Protein AF-X1UR52-F1 (afdb_monomer_lite)

pLDDT: mean 80.16, std 12.97, range [46.47, 96.44]

Radius of gyration: 26.09 Å; chains: 1; bounding box: 60×30×69 Å

Foldseek 3Di:
DACVPDDQDPVRHDDQDDDPPDPQWDQDPVRDTDHDDDDDDDDDDDDQDDDDDDPDWDKRAPCVPVNLAWDWDKDKDFDPDQDDQKWKAAPPDPFIPGPDDDGDHDWDWADDGSTIIIIIDIYDSGRMMIID

Organism: NCBI:txid412755

Secondary structure (DSSP, 8-state):
--STT---BTTB--PPPPP-S-TT-EE-TTS-EEPPPPPP--------------SS-EEEE-HHHH-SS--EEEEEEE-SSS-----EEETT-S--B-SSS---SS-EEEE-SSSEEEEEEE--TTSEEEE-

Structure (mmCIF, N/CA/C/O backbone):
data_AF-X1UR52-F1
#
_entry.id   AF-X1UR52-F1
#
loop_
_atom_site.group_PDB
_atom_site.id
_atom_site.type_symbol
_atom_site.label_atom_id
_atom_site.label_alt_id
_atom_site.label_comp_id
_atom_site.label_asym_id
_atom_sit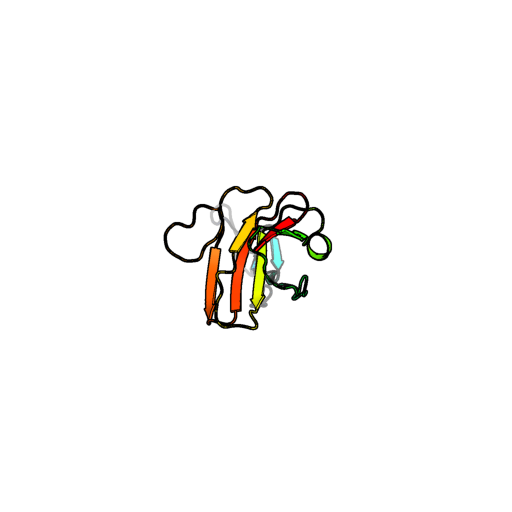e.label_entity_id
_atom_site.label_seq_id
_atom_site.pdbx_PDB_ins_code
_atom_site.Cartn_x
_atom_site.Cartn_y
_atom_site.Cartn_z
_atom_site.occupancy
_atom_site.B_iso_or_equiv
_atom_site.auth_seq_id
_atom_site.auth_comp_id
_atom_site.auth_asym_id
_atom_site.auth_atom_id
_atom_site.pdbx_PDB_model_num
ATOM 1 N N . ASP A 1 1 ? -28.015 -9.636 43.015 1.00 56.34 1 ASP A N 1
ATOM 2 C CA . ASP A 1 1 ? -27.836 -8.190 43.164 1.00 56.34 1 ASP A CA 1
ATOM 3 C C . ASP A 1 1 ? -26.501 -7.839 42.550 1.00 56.34 1 ASP A C 1
ATOM 5 O O . ASP A 1 1 ? -25.557 -8.601 42.742 1.00 56.34 1 ASP A O 1
ATOM 9 N N . ASP A 1 2 ? -26.465 -6.792 41.738 1.00 51.72 2 ASP A N 1
ATOM 10 C CA . ASP A 1 2 ? -25.340 -6.317 40.934 1.00 51.72 2 ASP A CA 1
ATOM 11 C C . ASP A 1 2 ? -25.711 -4.930 40.374 1.00 51.72 2 ASP A C 1
ATOM 13 O O . ASP A 1 2 ? -26.819 -4.780 39.865 1.00 51.72 2 ASP A O 1
ATOM 17 N N . ASN A 1 3 ? -24.808 -3.944 40.471 1.00 59.97 3 ASN A N 1
ATOM 18 C CA . ASN A 1 3 ? -25.093 -2.579 40.959 1.00 59.97 3 ASN A CA 1
ATOM 19 C C . ASN A 1 3 ? -25.592 -2.581 42.413 1.00 59.97 3 ASN A C 1
ATOM 21 O O . ASN A 1 3 ? -26.660 -2.048 42.688 1.00 59.97 3 ASN A O 1
ATOM 25 N N . LEU A 1 4 ? -24.827 -3.207 43.318 1.00 60.69 4 LEU A N 1
ATOM 26 C CA . LEU A 1 4 ? -25.345 -3.846 44.541 1.00 60.69 4 LEU A CA 1
ATOM 27 C C . LEU A 1 4 ? -26.293 -3.022 45.436 1.00 60.69 4 LEU A C 1
ATOM 29 O O . LEU A 1 4 ? -27.022 -3.617 46.217 1.00 60.69 4 LEU A O 1
ATOM 33 N N . ASP A 1 5 ? -26.307 -1.695 45.352 1.00 63.16 5 ASP A N 1
ATOM 34 C CA . ASP A 1 5 ? -27.306 -0.831 45.992 1.00 63.16 5 ASP A CA 1
ATOM 35 C C . ASP A 1 5 ? -27.572 0.505 45.253 1.00 63.16 5 ASP A C 1
ATOM 37 O O . ASP A 1 5 ? -28.313 1.367 45.741 1.00 63.16 5 ASP A O 1
ATOM 41 N N . LEU A 1 6 ? -26.998 0.710 44.062 1.00 70.50 6 LEU A N 1
ATOM 42 C CA . LEU A 1 6 ? -26.938 2.016 43.400 1.00 70.50 6 LEU A CA 1
ATOM 43 C C . LEU A 1 6 ? -27.520 1.971 41.997 1.00 70.50 6 LEU A C 1
ATOM 45 O O . LEU A 1 6 ? -26.999 1.331 41.094 1.00 70.50 6 LEU A O 1
ATOM 49 N N . ASN A 1 7 ? -28.582 2.748 41.810 1.00 63.62 7 ASN A N 1
ATOM 50 C CA . ASN A 1 7 ? -29.345 2.766 40.578 1.00 63.62 7 ASN A CA 1
ATOM 51 C C . ASN A 1 7 ? -29.249 4.118 39.885 1.00 63.62 7 ASN A C 1
ATOM 53 O O . ASN A 1 7 ? -29.345 5.165 40.535 1.00 63.62 7 ASN A O 1
ATOM 57 N N . ALA A 1 8 ? -29.193 4.089 38.555 1.00 69.56 8 ALA A N 1
ATOM 58 C CA . ALA A 1 8 ? -29.677 5.219 37.793 1.00 69.56 8 ALA A CA 1
ATOM 59 C C . ALA A 1 8 ? -31.149 5.387 38.150 1.00 69.56 8 ALA A C 1
ATOM 61 O O . ALA A 1 8 ? -31.940 4.452 38.064 1.00 69.56 8 ALA A O 1
ATOM 62 N N . SER A 1 9 ? -31.499 6.579 38.593 1.00 73.19 9 SER A N 1
ATOM 63 C CA . SER A 1 9 ? -32.832 7.036 38.917 1.00 73.19 9 SER A CA 1
ATOM 64 C C . SER A 1 9 ? -33.235 8.206 38.015 1.00 73.19 9 SER A C 1
ATOM 66 O O . SER A 1 9 ? -32.471 8.710 37.198 1.00 73.19 9 SER A O 1
ATOM 68 N N . THR A 1 10 ? -34.454 8.699 38.194 1.00 61.28 10 THR A N 1
ATOM 69 C CA . THR A 1 10 ? -34.974 9.912 37.532 1.00 61.28 10 THR A CA 1
ATOM 70 C C . THR A 1 10 ? -34.25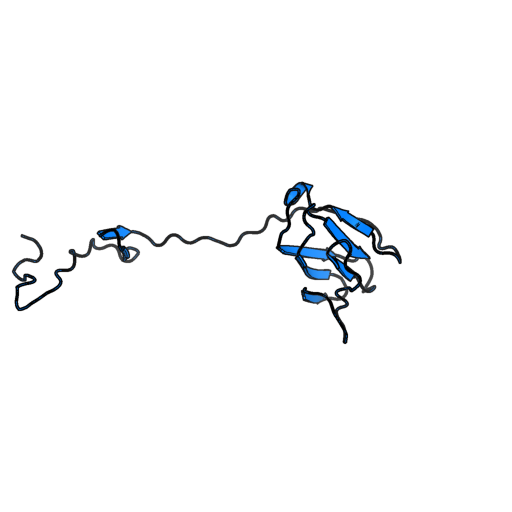1 11.197 37.944 1.00 61.28 10 THR A C 1
ATOM 72 O O . THR A 1 10 ? -34.371 12.218 37.283 1.00 61.28 10 THR A O 1
ATOM 75 N N . THR A 1 11 ? -33.493 11.121 39.033 1.00 68.56 11 THR A N 1
ATOM 76 C CA . THR A 1 11 ? -32.509 12.099 39.511 1.00 68.56 11 THR A CA 1
ATOM 77 C C . THR A 1 11 ? -31.060 11.666 39.249 1.00 68.56 11 THR A C 1
ATOM 79 O O . THR A 1 11 ? -30.141 12.437 39.504 1.00 68.56 11 THR A O 1
ATOM 82 N N . ARG A 1 12 ? -30.830 10.437 38.767 1.00 62.34 12 ARG A N 1
ATOM 83 C CA . ARG A 1 12 ? -29.507 9.847 38.500 1.00 62.34 12 ARG A CA 1
ATOM 84 C C . ARG A 1 12 ? -29.549 9.124 37.153 1.00 62.34 12 ARG A C 1
ATOM 86 O O . ARG A 1 12 ? -29.787 7.942 37.127 1.00 62.34 12 ARG A O 1
ATOM 93 N N . HIS A 1 13 ? -29.376 9.757 36.007 1.00 66.75 13 HIS A N 1
ATOM 94 C CA . HIS A 1 13 ? -29.417 9.017 34.731 1.00 66.75 13 HIS A CA 1
ATOM 95 C C . HIS A 1 13 ? -28.099 8.247 34.482 1.00 66.75 13 HIS A C 1
ATOM 97 O O . HIS A 1 13 ? -27.053 8.671 34.963 1.00 66.75 13 HIS A O 1
ATOM 103 N N . GLY A 1 14 ? -28.136 7.144 33.716 1.00 69.88 14 GLY A N 1
ATOM 104 C CA . GLY A 1 14 ? -26.935 6.451 33.208 1.00 69.88 14 GLY A CA 1
ATOM 105 C C . GLY A 1 14 ? -26.348 5.338 34.092 1.00 69.88 14 GLY A C 1
ATOM 106 O O . GLY A 1 14 ? -25.239 5.484 34.600 1.00 69.88 14 GLY A O 1
ATOM 107 N N . LEU A 1 15 ? -27.036 4.191 34.227 1.00 73.25 15 LEU A N 1
ATOM 108 C CA . LEU A 1 15 ? -26.395 2.987 34.778 1.00 73.25 15 LEU A CA 1
ATOM 109 C C . LEU A 1 15 ? -25.464 2.404 33.732 1.00 73.25 15 LEU A C 1
ATOM 111 O O . LEU A 1 15 ? -25.906 1.995 32.658 1.00 73.25 15 LEU A O 1
ATOM 115 N N . LEU A 1 16 ? -24.185 2.330 34.076 1.00 73.94 16 LEU A N 1
ATOM 116 C CA . LEU A 1 16 ? -23.218 1.561 33.316 1.00 73.94 16 LEU A CA 1
ATOM 117 C C . LEU A 1 16 ? -23.338 0.085 33.691 1.00 73.94 16 LEU A C 1
ATOM 119 O O . LEU A 1 16 ? -23.714 -0.271 34.808 1.00 73.94 16 LEU A O 1
ATOM 123 N N . ARG A 1 17 ? -23.016 -0.786 32.738 1.00 79.56 17 ARG A N 1
ATOM 124 C CA . ARG A 1 17 ? -22.897 -2.216 33.007 1.00 79.56 17 ARG A CA 1
ATOM 125 C C . ARG A 1 17 ? -21.740 -2.473 33.968 1.00 79.56 17 ARG A C 1
ATOM 127 O O . ARG A 1 17 ? -20.687 -1.852 33.825 1.00 79.56 17 ARG A O 1
ATOM 134 N N . LYS A 1 18 ? -21.898 -3.451 34.864 1.00 82.44 18 LYS A N 1
ATOM 135 C CA . LYS A 1 18 ? -20.787 -3.982 35.657 1.00 82.44 18 LYS A CA 1
ATOM 136 C C . LYS A 1 18 ? -19.603 -4.373 34.781 1.00 82.44 18 LYS A C 1
ATOM 138 O O . LYS A 1 18 ? -19.773 -5.080 33.795 1.00 82.44 18 LYS A O 1
ATOM 143 N N . LEU A 1 19 ? -18.410 -3.957 35.196 1.00 86.81 19 LEU A N 1
ATOM 144 C CA . LEU A 1 19 ? -17.152 -4.376 34.591 1.00 86.81 19 LEU A CA 1
ATOM 145 C C . LEU A 1 19 ? -17.015 -5.902 34.637 1.00 86.81 19 LEU A C 1
ATOM 147 O O . LEU A 1 19 ? -17.248 -6.528 35.670 1.00 86.81 19 LEU A O 1
ATOM 151 N N . ASP A 1 20 ? -16.599 -6.486 33.523 1.00 92.44 20 ASP A N 1
ATOM 152 C CA . ASP A 1 20 ? -16.416 -7.931 33.356 1.00 92.44 20 ASP A CA 1
ATOM 153 C C . ASP A 1 20 ? -15.093 -8.461 33.932 1.00 92.44 20 ASP A C 1
ATOM 155 O O . ASP A 1 20 ? -14.808 -9.653 33.834 1.00 92.44 20 ASP A O 1
ATOM 159 N N . ASN A 1 21 ? -14.306 -7.581 34.560 1.00 94.31 21 ASN A N 1
ATOM 160 C CA . ASN A 1 21 ? -13.003 -7.881 35.144 1.00 94.31 21 ASN A CA 1
ATOM 161 C C . ASN A 1 21 ? -11.940 -8.307 34.105 1.00 94.31 21 ASN A C 1
ATOM 163 O O . ASN A 1 21 ? -11.038 -9.081 34.428 1.00 94.31 21 ASN A O 1
ATOM 167 N N . VAL A 1 22 ? -12.011 -7.783 32.871 1.00 95.62 22 VAL A N 1
ATOM 168 C CA . VAL A 1 22 ? -10.996 -7.995 31.823 1.00 95.62 22 VAL A CA 1
ATOM 169 C C . VAL A 1 22 ? -10.414 -6.658 31.346 1.00 95.62 22 VAL A C 1
ATOM 171 O O . VAL A 1 22 ? -11.089 -5.854 30.714 1.00 95.62 22 VAL A O 1
ATOM 174 N N . VAL A 1 23 ? -9.122 -6.420 31.608 1.00 95.75 23 VAL A N 1
ATOM 175 C CA . VAL A 1 23 ? -8.460 -5.118 31.352 1.00 95.75 23 VAL A CA 1
ATOM 176 C C . VAL A 1 23 ? -8.384 -4.729 29.870 1.00 95.75 23 VAL A C 1
ATOM 178 O O . VAL A 1 23 ? -8.274 -3.553 29.538 1.00 95.75 23 VAL A O 1
ATOM 181 N N . THR A 1 24 ? -8.438 -5.709 28.969 1.00 95.12 24 THR A N 1
ATOM 182 C CA . THR A 1 24 ? -8.371 -5.497 27.517 1.00 95.12 24 THR A CA 1
ATOM 183 C C . THR A 1 24 ? -9.741 -5.310 26.873 1.00 95.12 24 THR A C 1
ATOM 185 O O . THR A 1 24 ? -9.810 -5.134 25.657 1.00 95.12 24 THR A O 1
ATOM 188 N N . HIS A 1 25 ? -10.826 -5.369 27.648 1.00 95.75 25 HIS A N 1
ATOM 189 C CA . HIS A 1 25 ? -12.174 -5.179 27.135 1.00 95.75 25 HIS A CA 1
ATOM 190 C C . HIS A 1 25 ? -12.664 -3.738 27.321 1.00 95.75 25 HIS A C 1
ATOM 192 O O . HIS A 1 25 ? -12.400 -3.088 28.330 1.00 95.75 25 HIS A O 1
ATOM 198 N N . PHE A 1 26 ? -13.434 -3.247 26.351 1.00 94.19 26 PHE A N 1
ATOM 199 C CA . PHE A 1 26 ? -14.170 -1.985 26.437 1.00 94.19 26 PHE A CA 1
ATOM 200 C C . PHE A 1 26 ? -15.664 -2.220 26.204 1.00 94.19 26 PHE A C 1
ATOM 202 O O . PHE A 1 26 ? -16.045 -3.136 25.476 1.00 94.19 26 PHE A O 1
ATOM 209 N N . LEU A 1 27 ? -16.517 -1.382 26.799 1.00 93.38 27 LEU A N 1
ATOM 210 C CA . LEU A 1 27 ? -17.953 -1.382 26.520 1.00 93.38 27 LEU A CA 1
ATOM 211 C C . LEU A 1 27 ? -18.207 -0.722 25.154 1.00 93.38 27 LEU A C 1
ATOM 213 O O . LEU A 1 27 ? -17.998 0.479 24.999 1.00 93.38 27 LEU A O 1
ATOM 217 N N . ASN A 1 28 ? -18.640 -1.498 24.161 1.00 92.94 28 ASN A N 1
ATOM 218 C CA . ASN A 1 28 ? -18.947 -0.999 22.820 1.00 92.94 28 ASN A CA 1
ATOM 219 C C . ASN A 1 28 ? -20.352 -0.368 22.727 1.00 92.94 28 ASN A C 1
ATOM 221 O O . ASN A 1 28 ? -21.182 -0.493 23.631 1.00 92.94 28 ASN A O 1
ATOM 225 N N . GLY A 1 29 ? -20.638 0.287 21.596 1.00 90.25 29 GLY A N 1
ATOM 226 C CA . GLY A 1 29 ? -21.933 0.927 21.330 1.00 90.25 29 GLY A CA 1
ATOM 227 C C . GLY A 1 29 ? -23.107 -0.047 21.181 1.00 90.25 29 GLY A C 1
ATOM 228 O O . GLY A 1 29 ? -24.258 0.360 21.296 1.00 90.25 29 GLY A O 1
ATOM 229 N N . GLN A 1 30 ? -22.832 -1.337 20.975 1.00 91.31 30 GLN A N 1
ATOM 230 C CA . GLN A 1 30 ? -23.829 -2.408 20.993 1.00 91.31 30 GLN A CA 1
ATOM 231 C C . GLN A 1 30 ? -24.170 -2.870 22.418 1.00 91.31 30 GLN A C 1
ATOM 233 O O . GLN A 1 30 ? -25.010 -3.749 22.600 1.00 91.31 30 GLN A O 1
ATOM 238 N N . GLY A 1 31 ? -23.518 -2.301 23.436 1.00 88.31 31 GLY A N 1
ATOM 239 C CA . GLY A 1 31 ? -23.657 -2.744 24.808 1.00 88.31 31 GLY A CA 1
ATOM 240 C C . GLY A 1 31 ? -23.066 -4.139 24.967 1.00 88.31 31 GLY A C 1
ATOM 241 O O . GLY A 1 31 ? -23.756 -5.057 25.388 1.00 88.31 31 GLY A O 1
ATOM 242 N N . GLY A 1 32 ? -21.789 -4.328 24.672 1.00 91.69 32 GLY A N 1
ATOM 243 C CA . GLY A 1 32 ? -21.012 -5.547 24.906 1.00 91.69 32 GLY A CA 1
ATOM 244 C C . GLY A 1 32 ? -19.618 -5.172 25.393 1.00 91.69 32 GLY A C 1
ATOM 245 O O . GLY A 1 32 ? -19.064 -4.195 24.897 1.00 91.69 32 GLY A O 1
ATOM 246 N N . PHE A 1 33 ? -19.052 -5.915 26.346 1.00 95.19 33 PHE A N 1
ATOM 247 C CA . PHE A 1 33 ? -17.608 -5.836 26.566 1.00 95.19 33 PHE A CA 1
ATOM 248 C C . PHE A 1 33 ? -16.920 -6.606 25.444 1.00 95.19 33 PHE A C 1
ATOM 250 O O . PHE A 1 33 ? -17.289 -7.744 25.161 1.00 95.19 33 PHE A O 1
ATOM 257 N N . THR A 1 34 ? -15.980 -5.964 24.761 1.00 96.12 34 THR A N 1
ATOM 258 C CA . THR A 1 34 ? -15.270 -6.562 23.630 1.00 96.12 34 THR A CA 1
ATOM 259 C C . THR A 1 34 ? -13.810 -6.148 23.626 1.00 96.12 34 THR A C 1
ATOM 261 O O . THR A 1 34 ? -13.457 -5.073 24.109 1.00 96.12 34 THR A O 1
ATOM 264 N N . THR A 1 35 ? -12.964 -6.979 23.027 1.00 95.94 35 THR A N 1
ATOM 265 C CA . THR A 1 35 ? -11.571 -6.639 22.727 1.00 95.94 35 THR A CA 1
ATOM 266 C C . THR A 1 35 ? -11.509 -5.726 21.498 1.00 95.94 35 THR A C 1
ATOM 268 O O . THR A 1 35 ? -12.249 -5.966 20.536 1.00 95.94 35 THR A O 1
ATOM 271 N N . PRO A 1 36 ? -10.645 -4.694 21.482 1.00 93.69 36 PRO A N 1
ATOM 272 C CA . PRO A 1 36 ? -10.336 -3.947 20.269 1.00 93.69 36 PRO A CA 1
ATOM 273 C C . PRO A 1 36 ? -9.805 -4.873 19.176 1.00 93.69 36 PRO A C 1
ATOM 275 O O . PRO A 1 36 ? -8.926 -5.699 19.417 1.00 93.69 36 PRO A O 1
ATOM 278 N N . VAL A 1 37 ? -10.325 -4.717 17.961 1.00 91.75 37 VAL A N 1
ATOM 279 C CA . VAL A 1 37 ? -9.753 -5.365 16.781 1.00 91.75 37 VAL A CA 1
ATOM 280 C C . VAL A 1 37 ? -8.640 -4.468 16.257 1.00 91.75 37 VAL A C 1
ATOM 282 O O . VAL A 1 37 ? -8.877 -3.298 15.958 1.00 91.75 37 VAL A O 1
ATOM 285 N N . PHE A 1 38 ? -7.433 -5.013 16.135 1.00 86.19 38 PHE A N 1
ATOM 286 C CA . PHE A 1 38 ? -6.313 -4.337 15.488 1.00 86.19 38 PHE A CA 1
ATOM 287 C C . PHE A 1 38 ? -6.162 -4.889 14.074 1.00 86.19 38 PHE A C 1
ATOM 289 O O . PHE A 1 38 ? -6.051 -6.099 13.888 1.00 86.19 38 PHE A O 1
ATOM 296 N N . ALA A 1 39 ? -6.153 -4.007 13.079 1.00 89.12 39 ALA A N 1
ATOM 297 C CA . ALA A 1 39 ? -5.737 -4.356 11.729 1.00 89.12 39 ALA A CA 1
ATOM 298 C C . ALA A 1 39 ? -4.274 -3.945 11.561 1.00 89.12 39 ALA A C 1
ATOM 300 O O . ALA A 1 39 ? -3.922 -2.786 11.788 1.00 89.12 39 ALA A O 1
ATOM 301 N N . GLN A 1 40 ? -3.422 -4.893 11.180 1.00 88.62 40 GLN A N 1
ATOM 302 C CA . GLN A 1 40 ? -2.052 -4.585 10.799 1.00 88.62 40 GLN A CA 1
ATOM 303 C C . GLN A 1 40 ? -2.019 -4.241 9.310 1.00 88.62 40 GLN A C 1
ATOM 305 O O . GLN A 1 40 ? -2.519 -5.001 8.482 1.00 88.62 40 GLN A O 1
ATOM 310 N N . LEU A 1 41 ? -1.392 -3.115 8.969 1.00 85.19 41 LEU A N 1
ATOM 311 C CA . LEU A 1 41 ? -0.991 -2.855 7.593 1.00 85.19 41 LEU A CA 1
ATOM 312 C C . LEU A 1 41 ? 0.175 -3.793 7.263 1.00 85.19 41 LEU A C 1
ATOM 314 O O . LEU A 1 41 ? 1.267 -3.654 7.816 1.00 85.19 41 LEU A O 1
ATOM 318 N N . THR A 1 42 ? -0.090 -4.781 6.417 1.00 80.75 42 THR A N 1
ATOM 319 C CA . THR A 1 42 ? 0.903 -5.734 5.912 1.00 80.75 42 THR A CA 1
ATOM 320 C C . THR A 1 42 ? 1.074 -5.524 4.412 1.00 80.75 42 THR A C 1
ATOM 322 O O . THR A 1 42 ? 0.168 -5.024 3.746 1.00 80.75 42 THR A O 1
ATOM 325 N N . PHE A 1 43 ? 2.254 -5.855 3.895 1.00 75.50 43 PHE A N 1
ATOM 326 C CA . PHE A 1 43 ? 2.576 -5.760 2.476 1.00 75.50 43 PHE A CA 1
ATOM 327 C C . PHE A 1 43 ? 3.189 -7.086 2.041 1.00 75.50 43 PHE A C 1
ATOM 329 O O . PHE A 1 43 ? 4.124 -7.561 2.691 1.00 75.50 43 PHE A O 1
ATOM 336 N N . ASP A 1 44 ? 2.692 -7.655 0.947 1.00 75.94 44 ASP A N 1
ATOM 337 C CA . ASP A 1 44 ? 3.324 -8.810 0.321 1.00 75.94 44 ASP A CA 1
ATOM 338 C C . ASP A 1 44 ? 4.545 -8.347 -0.476 1.00 75.94 44 ASP A C 1
ATOM 340 O O . ASP A 1 44 ? 4.475 -7.423 -1.289 1.00 75.94 44 ASP A O 1
ATOM 344 N N . THR A 1 45 ? 5.696 -8.977 -0.238 1.00 75.44 45 THR A N 1
ATOM 345 C CA . THR A 1 45 ? 6.902 -8.722 -1.028 1.00 75.44 45 THR A CA 1
ATOM 346 C C . THR A 1 45 ? 6.901 -9.641 -2.240 1.00 75.44 45 THR A C 1
ATOM 348 O O . THR A 1 45 ? 7.448 -10.744 -2.192 1.00 75.44 45 THR A O 1
ATOM 351 N N . THR A 1 46 ? 6.271 -9.197 -3.322 1.00 86.12 46 THR A N 1
ATOM 352 C CA . THR A 1 46 ? 6.323 -9.881 -4.617 1.00 86.12 46 THR A CA 1
ATOM 353 C C . THR A 1 46 ? 7.299 -9.158 -5.530 1.00 86.12 46 THR A C 1
ATOM 355 O O . THR A 1 46 ? 7.158 -7.961 -5.781 1.00 86.12 46 THR A O 1
ATOM 358 N N . GLU A 1 47 ? 8.299 -9.879 -6.032 1.00 85.69 47 GLU A N 1
ATOM 359 C CA . GLU A 1 47 ? 9.111 -9.381 -7.136 1.00 85.69 47 GLU A CA 1
ATOM 360 C C . GLU A 1 47 ? 8.274 -9.452 -8.411 1.00 85.69 47 GLU A C 1
ATOM 362 O O . GLU A 1 47 ? 7.848 -10.521 -8.840 1.00 85.69 47 GLU A O 1
ATOM 367 N N . VAL A 1 48 ? 7.988 -8.286 -8.975 1.00 81.56 48 VAL A N 1
ATOM 368 C CA . VAL A 1 48 ? 7.126 -8.132 -10.153 1.00 81.56 48 VAL A CA 1
ATOM 369 C C . VAL A 1 48 ? 7.924 -7.875 -11.423 1.00 81.56 48 VAL A C 1
ATOM 371 O O . VAL A 1 48 ? 7.355 -7.883 -12.509 1.00 81.56 48 VAL A O 1
ATOM 374 N N . PHE A 1 49 ? 9.230 -7.616 -11.294 1.00 78.94 49 PHE A N 1
ATOM 375 C CA . PHE A 1 49 ? 10.044 -7.140 -12.400 1.00 78.94 49 PHE A CA 1
ATOM 376 C C . PHE A 1 49 ? 11.553 -7.137 -12.093 1.00 78.94 49 PHE A C 1
ATOM 378 O O . PHE A 1 49 ? 11.966 -6.716 -11.011 1.00 78.94 49 PHE A O 1
ATOM 385 N N . SER A 1 50 ? 12.359 -7.521 -13.093 1.00 76.44 50 SER A N 1
ATOM 386 C CA . SER A 1 50 ? 13.825 -7.423 -13.098 1.00 76.44 50 SER A CA 1
ATOM 387 C C . SER A 1 50 ? 14.355 -7.217 -14.532 1.00 76.44 50 SER A C 1
ATOM 389 O O . SER A 1 50 ? 14.615 -8.184 -15.248 1.00 76.44 50 SER A O 1
ATOM 391 N N . ASP A 1 51 ? 14.511 -5.973 -14.978 1.00 78.12 51 ASP A N 1
ATOM 392 C CA . ASP A 1 51 ? 15.069 -5.655 -16.306 1.00 78.12 51 ASP A CA 1
ATOM 393 C C . ASP A 1 51 ? 15.910 -4.368 -16.259 1.00 78.12 51 ASP A C 1
ATOM 395 O O . ASP A 1 51 ? 15.962 -3.652 -15.252 1.00 78.12 51 ASP A O 1
ATOM 399 N N . ASN A 1 52 ? 16.612 -4.091 -17.352 1.00 77.75 52 ASN A N 1
ATOM 400 C CA . ASN A 1 52 ? 17.457 -2.924 -17.517 1.00 77.75 52 ASN A CA 1
ATOM 401 C C . ASN A 1 52 ? 16.634 -1.690 -17.935 1.00 77.75 52 ASN A C 1
ATOM 403 O O . ASN A 1 52 ? 15.830 -1.779 -18.864 1.00 77.75 52 ASN A O 1
ATOM 407 N N . PRO A 1 53 ? 16.850 -0.518 -17.304 1.00 72.56 53 PRO A N 1
ATOM 408 C CA . PRO A 1 53 ? 16.166 0.710 -17.697 1.00 72.56 53 PRO A CA 1
ATOM 409 C C . PRO A 1 53 ? 16.487 1.096 -19.144 1.00 72.56 53 PRO A C 1
ATOM 411 O O . PRO A 1 53 ? 17.625 0.954 -19.604 1.00 72.56 53 PRO A O 1
ATOM 414 N N . THR A 1 54 ? 15.491 1.631 -19.852 1.00 77.88 54 THR A N 1
ATOM 415 C CA . THR A 1 54 ? 15.675 2.229 -21.183 1.00 77.88 54 THR A CA 1
ATOM 416 C C . THR A 1 54 ? 15.593 3.756 -21.100 1.00 77.88 54 THR A C 1
ATOM 418 O O . THR A 1 54 ? 15.247 4.315 -20.070 1.00 77.88 54 THR A O 1
ATOM 421 N N . LEU A 1 55 ? 15.911 4.488 -22.173 1.00 81.19 55 LEU A N 1
ATOM 422 C CA . LEU A 1 55 ? 15.772 5.958 -22.163 1.00 81.19 55 LEU A CA 1
ATOM 423 C C . LEU A 1 55 ? 14.306 6.429 -22.264 1.00 81.19 55 LEU A C 1
ATOM 425 O O . LEU A 1 55 ? 13.999 7.586 -21.942 1.00 81.19 55 LEU A O 1
ATOM 429 N N . ALA A 1 56 ? 13.415 5.547 -22.723 1.00 86.69 56 ALA A N 1
ATOM 430 C CA . ALA A 1 56 ? 11.987 5.786 -22.868 1.00 86.69 56 ALA A CA 1
ATOM 431 C C . ALA A 1 56 ? 11.214 5.177 -21.693 1.00 86.69 56 ALA A C 1
ATOM 433 O O . ALA A 1 56 ? 11.659 4.208 -21.088 1.00 86.69 56 ALA A O 1
ATOM 434 N N . TYR A 1 57 ? 10.052 5.755 -21.392 1.00 87.44 57 TYR A N 1
ATOM 435 C CA . TYR A 1 57 ? 9.120 5.142 -20.454 1.00 87.44 57 TYR A CA 1
ATOM 436 C C . TYR A 1 57 ? 8.573 3.847 -21.039 1.00 87.44 57 TYR A C 1
ATOM 438 O O . TYR A 1 57 ? 8.158 3.824 -22.200 1.00 87.44 57 TYR A O 1
ATOM 446 N N . THR A 1 58 ? 8.593 2.795 -20.234 1.00 90.62 58 THR A N 1
ATOM 447 C CA . THR A 1 58 ? 8.002 1.501 -20.555 1.00 90.62 58 THR A CA 1
ATOM 448 C C . THR A 1 58 ? 7.011 1.100 -19.477 1.00 90.62 58 THR A C 1
ATOM 450 O O . THR A 1 58 ? 7.142 1.492 -18.315 1.00 90.62 58 THR A O 1
ATOM 453 N N . ASP A 1 59 ? 6.018 0.312 -19.870 1.00 92.88 59 ASP A N 1
ATOM 454 C CA . ASP A 1 59 ? 4.991 -0.178 -18.962 1.00 92.88 59 ASP A CA 1
ATOM 455 C C . ASP A 1 59 ? 5.585 -1.208 -17.994 1.00 92.88 59 ASP A C 1
ATOM 457 O O . ASP A 1 59 ? 6.270 -2.155 -18.385 1.00 92.88 59 ASP A O 1
ATOM 461 N N . LEU A 1 60 ? 5.290 -1.025 -16.713 1.00 92.25 60 LEU A N 1
ATOM 462 C CA . LEU A 1 60 ? 5.412 -2.019 -15.662 1.00 92.25 60 LEU A CA 1
ATOM 463 C C . LEU A 1 60 ? 3.998 -2.435 -15.257 1.00 92.25 60 LEU A C 1
ATOM 465 O O . LEU A 1 60 ? 3.275 -1.690 -14.590 1.00 92.25 60 LEU A O 1
ATOM 469 N N . ASP A 1 61 ? 3.616 -3.634 -15.684 1.00 93.69 61 ASP A N 1
ATOM 470 C CA . ASP A 1 61 ? 2.321 -4.232 -15.385 1.00 93.69 61 ASP A CA 1
ATOM 471 C C . ASP A 1 61 ? 2.337 -4.883 -13.993 1.00 93.69 61 ASP A C 1
ATOM 473 O O . ASP A 1 61 ? 3.027 -5.876 -13.756 1.00 93.69 61 ASP A O 1
ATOM 477 N N . LEU A 1 62 ? 1.572 -4.314 -13.059 1.00 93.62 62 LEU A N 1
ATOM 478 C CA . LEU A 1 62 ? 1.418 -4.830 -11.697 1.00 93.62 62 LEU A CA 1
ATOM 479 C C . LEU A 1 62 ? 0.125 -5.638 -11.527 1.00 93.62 62 LEU A C 1
ATOM 481 O O . LEU A 1 62 ? -0.172 -6.100 -10.420 1.00 93.62 62 LEU A O 1
ATOM 485 N N . SER A 1 63 ? -0.657 -5.836 -12.593 1.00 93.44 63 SER A N 1
ATOM 486 C CA . SER A 1 63 ? -1.983 -6.456 -12.524 1.00 93.44 63 SER A CA 1
ATOM 487 C C . SER A 1 63 ? -1.960 -7.904 -12.026 1.00 93.44 63 SER A C 1
ATOM 489 O O . SER A 1 63 ? -2.941 -8.365 -11.446 1.00 93.44 63 SER A O 1
ATOM 491 N N . GLY A 1 64 ? -0.828 -8.606 -12.139 1.00 92.56 64 GLY A N 1
ATOM 492 C CA . GLY A 1 64 ? -0.636 -9.926 -11.527 1.00 92.56 64 GLY A CA 1
ATOM 493 C C . GLY A 1 64 ? -0.659 -9.921 -9.991 1.00 92.56 64 GLY A C 1
ATOM 494 O O . GLY A 1 64 ? -0.940 -10.954 -9.388 1.00 92.56 64 GLY A O 1
ATOM 495 N N . VAL A 1 65 ? -0.397 -8.771 -9.356 1.00 91.56 65 VAL A N 1
ATOM 496 C CA . VAL A 1 65 ? -0.398 -8.599 -7.891 1.00 91.56 65 VAL A CA 1
ATOM 497 C C . VAL A 1 65 ? -1.648 -7.870 -7.416 1.00 91.56 65 VAL A C 1
ATOM 499 O O . VAL A 1 65 ? -2.286 -8.294 -6.457 1.00 91.56 65 VAL A O 1
ATOM 502 N N . ILE A 1 66 ? -2.009 -6.772 -8.083 1.00 92.44 66 ILE A N 1
ATOM 503 C CA . ILE A 1 66 ? -3.104 -5.894 -7.640 1.00 92.44 66 ILE A CA 1
ATOM 504 C C . ILE A 1 66 ? -4.396 -6.058 -8.452 1.00 92.44 66 ILE A C 1
ATOM 506 O O . ILE A 1 66 ? -5.401 -5.419 -8.137 1.00 92.44 66 ILE A O 1
ATOM 510 N N . GLY A 1 67 ? -4.404 -6.910 -9.480 1.00 94.25 67 GLY A N 1
ATOM 511 C CA . GLY A 1 67 ? -5.479 -6.990 -10.470 1.00 94.25 67 GLY A CA 1
ATOM 512 C C . GLY A 1 67 ? -5.485 -5.800 -11.434 1.00 94.25 67 GLY A C 1
ATOM 513 O O . GLY A 1 67 ? -4.707 -4.858 -11.295 1.00 94.25 67 GLY A O 1
ATOM 514 N N . ALA A 1 68 ? -6.407 -5.813 -12.400 1.00 95.69 68 ALA A N 1
ATOM 515 C CA . ALA A 1 68 ? -6.690 -4.659 -13.256 1.00 95.69 68 ALA A CA 1
ATOM 516 C C . ALA A 1 68 ? -7.429 -3.570 -12.456 1.00 95.69 68 ALA A C 1
ATOM 518 O O . ALA A 1 68 ? -8.639 -3.392 -12.588 1.00 95.69 68 ALA A O 1
ATOM 519 N N . ASN A 1 69 ? -6.697 -2.914 -11.556 1.00 95.62 69 ASN A N 1
ATOM 520 C CA . ASN A 1 69 ? -7.212 -1.966 -10.582 1.00 95.62 69 ASN A CA 1
ATOM 521 C C . ASN A 1 69 ? -6.301 -0.742 -10.474 1.00 95.62 69 ASN A C 1
ATOM 523 O O . ASN A 1 69 ? -5.074 -0.843 -10.506 1.00 95.62 69 ASN A O 1
ATOM 527 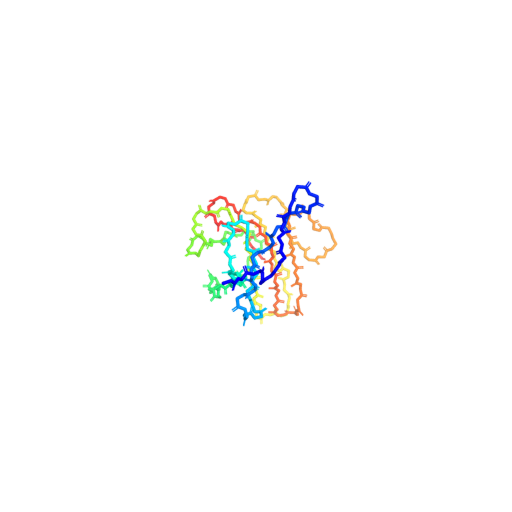N N . GLN A 1 70 ? -6.917 0.413 -10.217 1.00 94.56 70 GLN A N 1
ATOM 528 C CA . GLN A 1 70 ? -6.189 1.570 -9.711 1.00 94.56 70 GLN A CA 1
ATOM 529 C C . GLN A 1 70 ? -5.887 1.378 -8.225 1.00 94.56 70 GLN A C 1
ATOM 531 O O . GLN A 1 70 ? -6.804 1.289 -7.408 1.00 94.56 70 GLN A O 1
ATOM 536 N N . ALA A 1 71 ? -4.606 1.352 -7.876 1.00 93.06 71 ALA A N 1
ATOM 537 C CA . ALA A 1 71 ? -4.135 1.153 -6.516 1.00 93.06 71 ALA A CA 1
ATOM 538 C C . ALA A 1 71 ? -2.982 2.103 -6.184 1.00 93.06 71 ALA A C 1
ATOM 540 O O . ALA A 1 71 ? -2.197 2.491 -7.049 1.00 93.06 71 ALA A O 1
ATOM 541 N N . LEU A 1 72 ? -2.874 2.453 -4.902 1.00 91.31 72 LEU A N 1
ATOM 542 C CA . LEU A 1 72 ? -1.659 3.034 -4.344 1.00 91.31 72 LEU A CA 1
ATOM 543 C C . LEU A 1 72 ? -0.649 1.902 -4.130 1.00 91.31 72 LEU A C 1
ATOM 545 O O . LEU A 1 72 ? -0.938 0.963 -3.390 1.00 91.31 72 LEU A O 1
ATOM 549 N N . VAL A 1 73 ? 0.523 1.996 -4.753 1.00 89.88 73 VAL A N 1
ATOM 550 C CA . VAL A 1 73 ? 1.571 0.971 -4.676 1.00 89.88 73 VAL A CA 1
ATOM 551 C C . VAL A 1 73 ? 2.840 1.536 -4.058 1.00 89.88 73 VAL A C 1
ATOM 553 O O . VAL A 1 73 ? 3.252 2.652 -4.379 1.00 89.88 73 VAL A O 1
ATOM 556 N N . LEU A 1 74 ? 3.457 0.749 -3.174 1.00 88.56 74 LEU A N 1
ATOM 557 C CA . LEU A 1 74 ? 4.793 0.991 -2.639 1.00 88.56 74 LEU A CA 1
ATOM 558 C C . LEU A 1 74 ? 5.762 0.016 -3.308 1.00 88.56 74 LEU A C 1
ATOM 560 O O . LEU A 1 74 ? 5.712 -1.185 -3.054 1.00 88.56 74 LEU A O 1
ATOM 564 N N . LEU A 1 75 ? 6.651 0.534 -4.146 1.00 87.44 75 LEU A N 1
ATOM 565 C CA . LEU A 1 75 ? 7.654 -0.254 -4.850 1.00 87.44 75 LEU A CA 1
ATOM 566 C C . LEU A 1 75 ? 9.014 -0.074 -4.182 1.00 87.44 75 LEU A C 1
ATOM 568 O O . LEU A 1 75 ? 9.442 1.053 -3.933 1.00 87.44 75 LEU A O 1
ATOM 572 N N . ARG A 1 76 ? 9.712 -1.182 -3.925 1.00 86.06 76 ARG A N 1
ATOM 573 C CA . ARG A 1 76 ? 11.133 -1.183 -3.568 1.00 86.06 76 ARG A CA 1
ATOM 574 C C . ARG A 1 76 ? 11.935 -1.509 -4.815 1.00 86.06 76 ARG A C 1
ATOM 576 O O . ARG A 1 76 ? 11.786 -2.594 -5.366 1.00 86.06 76 ARG A O 1
ATOM 583 N N . VAL A 1 77 ? 12.800 -0.596 -5.231 1.00 82.94 77 VAL A N 1
ATOM 584 C CA . VAL A 1 77 ? 13.572 -0.740 -6.466 1.00 82.94 77 VAL A CA 1
ATOM 585 C C . VAL A 1 77 ? 15.046 -0.833 -6.128 1.00 82.94 77 VAL A C 1
ATOM 587 O O . VAL A 1 77 ? 15.558 0.004 -5.388 1.00 82.94 77 VAL A O 1
ATOM 590 N N . HIS A 1 78 ? 15.713 -1.853 -6.660 1.00 82.81 78 HIS A N 1
ATOM 591 C CA . HIS A 1 78 ? 17.143 -2.093 -6.499 1.00 82.81 78 HIS A CA 1
ATOM 592 C C . HIS A 1 78 ? 17.888 -1.766 -7.789 1.00 82.81 78 HIS A C 1
ATOM 594 O O . HIS A 1 78 ? 17.445 -2.152 -8.867 1.00 82.81 78 HIS A O 1
ATOM 600 N N . THR A 1 79 ? 19.048 -1.119 -7.681 1.00 76.06 79 THR A N 1
ATOM 601 C CA . THR A 1 79 ? 19.948 -0.897 -8.820 1.00 76.06 79 THR A CA 1
ATOM 602 C C . THR A 1 79 ? 21.257 -1.649 -8.624 1.00 76.06 79 THR A C 1
ATOM 604 O O . THR A 1 79 ? 21.841 -1.658 -7.541 1.00 76.06 79 THR A O 1
ATOM 607 N N . SER A 1 80 ? 21.735 -2.289 -9.693 1.00 74.19 80 SER A N 1
ATOM 608 C CA . SER A 1 80 ? 23.030 -2.987 -9.727 1.00 74.19 80 SER A CA 1
ATOM 609 C C . SER A 1 80 ? 24.219 -2.044 -9.942 1.00 74.19 80 SER A C 1
ATOM 611 O O . SER A 1 80 ? 25.366 -2.437 -9.741 1.00 74.19 80 SER A O 1
ATOM 613 N N . VAL A 1 81 ? 23.950 -0.793 -10.318 1.00 63.59 81 VAL A N 1
ATOM 614 C CA . VAL A 1 81 ? 24.929 0.289 -10.445 1.00 63.59 81 VAL A CA 1
ATOM 615 C C . VAL A 1 81 ? 24.509 1.463 -9.562 1.00 63.59 81 VAL A C 1
ATOM 617 O O . VAL A 1 81 ? 23.313 1.702 -9.373 1.00 63.59 81 VAL A O 1
ATOM 620 N N . GLY A 1 82 ? 25.491 2.178 -9.008 1.00 59.81 82 GLY A N 1
ATOM 621 C CA . GLY A 1 82 ? 25.255 3.390 -8.224 1.00 59.81 82 GLY A CA 1
ATOM 622 C C . GLY A 1 82 ? 24.539 4.436 -9.076 1.00 59.81 82 GLY A C 1
ATOM 623 O O . GLY A 1 82 ? 25.114 4.918 -10.046 1.00 59.81 82 GLY A O 1
ATOM 624 N N . SER A 1 83 ? 23.279 4.702 -8.725 1.00 63.91 83 SER A N 1
ATOM 625 C CA . SER A 1 83 ? 22.328 5.671 -9.291 1.00 63.91 83 SER A CA 1
ATOM 626 C C . SER A 1 83 ? 22.415 5.994 -10.797 1.00 63.91 83 SER A C 1
ATOM 628 O O . SER A 1 83 ? 23.238 6.805 -11.229 1.00 63.91 83 SER A O 1
ATOM 630 N N . PRO A 1 84 ? 21.412 5.553 -11.578 1.00 55.97 84 PRO A N 1
ATOM 631 C CA . PRO A 1 84 ? 20.953 6.331 -12.714 1.00 55.97 84 PRO A CA 1
ATOM 632 C C . PRO A 1 84 ? 19.442 6.548 -12.596 1.00 55.97 84 PRO A C 1
ATOM 634 O O . PRO A 1 84 ? 18.662 5.693 -12.981 1.00 55.97 84 PRO A O 1
ATOM 637 N N . HIS A 1 85 ? 19.042 7.688 -12.026 1.00 66.25 85 HIS A N 1
ATOM 638 C CA . HIS A 1 85 ? 17.756 8.368 -12.246 1.00 66.25 85 HIS A CA 1
ATOM 639 C C . HIS A 1 85 ? 16.551 7.448 -12.522 1.00 66.25 85 HIS A C 1
ATOM 641 O O . HIS A 1 85 ? 15.891 7.647 -13.539 1.00 66.25 85 HIS A O 1
ATOM 647 N N . ILE A 1 86 ? 16.247 6.487 -11.640 1.00 73.50 86 ILE A N 1
ATOM 648 C CA . ILE A 1 86 ? 15.043 5.676 -11.825 1.00 73.50 86 ILE A CA 1
ATOM 649 C C . ILE A 1 86 ? 13.8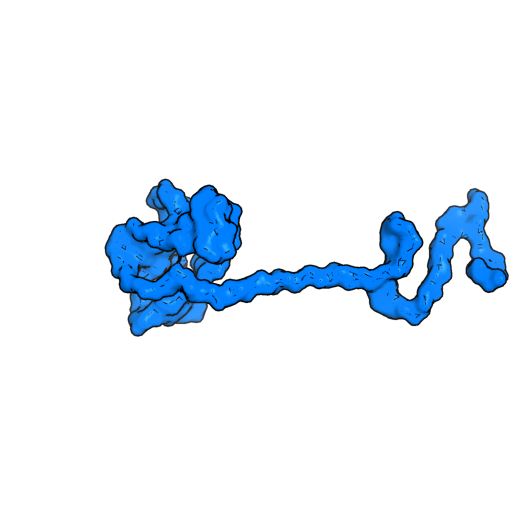44 6.599 -11.697 1.00 73.50 86 ILE A C 1
ATOM 651 O O . ILE A 1 86 ? 13.712 7.336 -10.711 1.00 73.50 86 ILE A O 1
ATOM 655 N N . ARG A 1 87 ? 12.980 6.575 -12.701 1.00 79.88 87 ARG A N 1
ATOM 656 C CA . ARG A 1 87 ? 11.782 7.400 -12.722 1.00 79.88 87 ARG A CA 1
ATOM 657 C C . ARG A 1 87 ? 10.590 6.506 -12.879 1.00 79.88 87 ARG A C 1
ATOM 659 O O . ARG A 1 87 ? 10.581 5.624 -13.724 1.00 79.88 87 ARG A O 1
ATOM 666 N N . PHE A 1 88 ? 9.570 6.806 -12.100 1.00 84.06 88 PHE A N 1
ATOM 667 C CA . PHE A 1 88 ? 8.257 6.226 -12.282 1.00 84.06 88 PHE A CA 1
ATOM 668 C C . PHE A 1 88 ? 7.268 7.332 -12.596 1.00 84.06 88 PHE A C 1
ATOM 670 O O . PHE A 1 88 ? 7.499 8.505 -12.277 1.00 84.06 88 PHE A O 1
ATOM 677 N N . ARG A 1 89 ? 6.152 6.944 -13.193 1.00 86.00 89 ARG A N 1
ATOM 678 C CA . ARG A 1 89 ? 4.966 7.778 -13.355 1.00 86.00 89 ARG A CA 1
ATOM 679 C C . ARG A 1 89 ? 3.731 6.897 -13.470 1.00 86.00 89 ARG A C 1
ATOM 681 O O . ARG A 1 89 ? 3.841 5.694 -13.711 1.00 86.00 89 ARG A O 1
ATOM 688 N N . LYS A 1 90 ? 2.551 7.487 -13.296 1.00 88.75 90 LYS A N 1
ATOM 689 C CA . LYS A 1 90 ? 1.316 6.790 -13.649 1.00 88.75 90 LYS A CA 1
ATOM 690 C C . LYS A 1 90 ? 1.292 6.577 -15.164 1.00 88.75 90 LYS A C 1
ATOM 692 O O . LYS A 1 90 ? 1.713 7.467 -15.900 1.00 88.75 90 LYS A O 1
ATOM 697 N N . ASN A 1 91 ? 0.784 5.434 -15.617 1.00 92.06 91 ASN A N 1
ATOM 698 C CA . ASN A 1 91 ? 0.700 5.151 -17.045 1.00 92.06 91 ASN A CA 1
ATOM 699 C C . ASN A 1 91 ? -0.058 6.257 -17.806 1.00 92.06 91 ASN A C 1
ATOM 701 O O . ASN A 1 91 ? -1.143 6.685 -17.392 1.00 92.06 91 ASN A O 1
ATOM 705 N N . GLY A 1 92 ? 0.542 6.738 -18.895 1.00 87.69 92 GLY A N 1
ATOM 706 C CA . GLY A 1 92 ? 0.008 7.801 -19.744 1.00 87.69 92 GLY A CA 1
ATOM 707 C C . GLY A 1 92 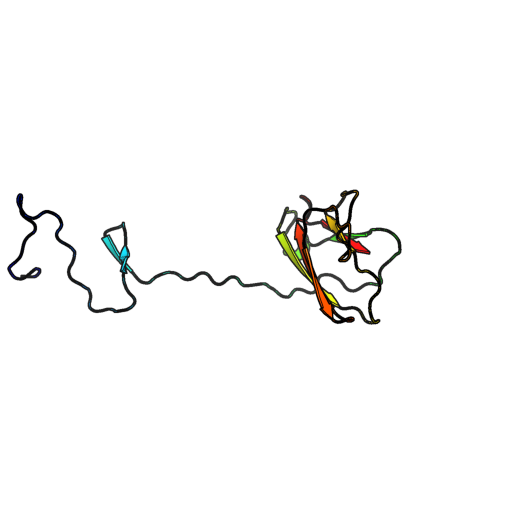? 0.197 9.212 -19.179 1.00 87.69 92 GLY A C 1
ATOM 708 O O . GLY A 1 92 ? -0.274 10.182 -19.778 1.00 87.69 92 GLY A O 1
ATOM 709 N N . GLU A 1 93 ? 0.878 9.367 -18.041 1.00 83.50 93 GLU A N 1
ATOM 710 C CA . GLU A 1 93 ? 1.150 10.678 -17.459 1.00 83.50 93 GLU A CA 1
ATOM 711 C C . GLU A 1 93 ? 2.326 11.364 -18.174 1.00 83.50 93 GLU A C 1
ATOM 713 O O . GLU A 1 93 ? 3.384 10.789 -18.414 1.00 83.50 93 GLU A O 1
ATOM 718 N N . GLY A 1 94 ? 2.182 12.646 -18.519 1.00 76.69 94 GLY A N 1
ATOM 719 C CA . GLY A 1 94 ? 3.238 13.394 -19.217 1.00 76.69 94 GLY A CA 1
ATOM 720 C C . GLY A 1 94 ? 4.437 13.775 -18.340 1.00 76.69 94 GLY A C 1
ATOM 721 O O . GLY A 1 94 ? 5.429 14.287 -18.856 1.00 76.69 94 GLY A O 1
ATOM 722 N N . LYS A 1 95 ? 4.346 13.570 -17.024 1.00 75.38 95 LYS A N 1
ATOM 723 C CA . LYS A 1 95 ? 5.314 14.046 -16.032 1.00 75.38 95 LYS A CA 1
ATOM 724 C C . LYS A 1 95 ? 5.703 12.921 -15.090 1.00 75.38 95 LYS A C 1
ATOM 726 O O . LYS A 1 95 ? 4.927 12.000 -14.870 1.00 75.38 95 LYS A O 1
ATOM 731 N N . ASP A 1 96 ? 6.920 13.004 -14.572 1.00 71.19 96 ASP A N 1
ATOM 732 C CA . ASP A 1 96 ? 7.534 11.949 -13.785 1.00 71.19 96 ASP A CA 1
ATOM 733 C C . ASP A 1 96 ? 7.866 12.356 -12.353 1.00 71.19 96 ASP A C 1
ATOM 735 O O . ASP A 1 96 ? 7.867 13.533 -11.969 1.00 71.19 96 ASP A O 1
ATOM 739 N N . TYR A 1 97 ? 8.161 11.329 -11.561 1.00 68.12 97 TYR A N 1
ATOM 740 C CA . TYR A 1 97 ? 8.722 11.454 -10.227 1.00 68.12 97 TYR A CA 1
ATOM 741 C C . TYR A 1 97 ? 10.245 11.425 -10.318 1.00 68.12 97 TYR A C 1
ATOM 743 O O . TYR A 1 97 ? 10.872 10.388 -10.120 1.00 68.12 97 TYR A O 1
ATOM 751 N N . SER A 1 98 ? 10.863 12.564 -10.632 1.00 58.31 98 SER A N 1
ATOM 752 C CA . SER A 1 98 ? 12.310 12.720 -10.470 1.00 58.31 98 SER A CA 1
ATOM 753 C C . SER A 1 98 ? 12.604 13.252 -9.068 1.00 58.31 98 SER A C 1
ATOM 755 O O . SER A 1 98 ? 12.152 14.335 -8.707 1.00 58.31 98 SER A O 1
ATOM 757 N N . GLY A 1 99 ? 13.349 12.493 -8.262 1.00 55.25 99 GLY A N 1
ATOM 758 C CA . GLY A 1 99 ? 13.653 12.801 -6.858 1.00 55.25 99 GLY A CA 1
ATOM 759 C C . GLY A 1 99 ? 14.455 14.082 -6.584 1.00 55.25 99 GLY A C 1
ATOM 760 O O . GLY A 1 99 ? 14.953 14.231 -5.475 1.00 55.25 99 GLY A O 1
ATOM 761 N N . MET A 1 100 ? 14.609 15.012 -7.533 1.00 52.53 100 MET A N 1
ATOM 762 C CA . MET A 1 100 ? 15.323 16.273 -7.318 1.00 52.53 100 MET A CA 1
ATOM 763 C C . MET A 1 100 ? 14.638 17.427 -8.055 1.00 52.53 100 MET A C 1
ATOM 765 O O . MET A 1 100 ? 14.396 17.328 -9.251 1.00 52.53 100 MET A O 1
ATOM 769 N N . VAL A 1 101 ? 14.340 18.501 -7.304 1.00 46.47 101 VAL A N 1
ATOM 770 C CA . VAL A 1 101 ? 13.963 19.863 -7.743 1.00 46.47 101 VAL A CA 1
ATOM 771 C C . VAL A 1 101 ? 13.218 19.923 -9.088 1.00 46.47 101 VAL A C 1
ATOM 773 O O . VAL A 1 101 ? 13.846 19.945 -10.140 1.00 46.47 101 VAL A O 1
ATOM 776 N N . ASN A 1 102 ? 11.883 20.044 -9.033 1.00 50.97 102 ASN A N 1
ATOM 777 C CA . ASN A 1 102 ? 10.918 20.113 -10.154 1.00 50.97 102 ASN A CA 1
ATOM 778 C C . ASN A 1 102 ? 10.162 18.811 -10.497 1.00 50.97 102 ASN A C 1
ATOM 780 O O . ASN A 1 102 ? 9.738 18.634 -11.639 1.00 50.97 102 ASN A O 1
ATOM 784 N N . ALA A 1 103 ? 9.913 17.931 -9.521 1.00 55.28 103 ALA A N 1
ATOM 785 C CA . ALA A 1 103 ? 8.901 16.882 -9.674 1.00 55.28 103 ALA A CA 1
ATOM 786 C C . ALA A 1 103 ? 7.503 17.511 -9.846 1.00 55.28 103 ALA A C 1
ATOM 788 O O . ALA A 1 103 ? 7.139 18.429 -9.111 1.00 55.28 103 ALA A O 1
ATOM 789 N N . GLN A 1 104 ? 6.730 17.040 -10.828 1.00 56.47 104 GLN A N 1
ATOM 790 C CA . GLN A 1 104 ? 5.425 17.618 -11.189 1.00 56.47 104 GLN A CA 1
ATOM 791 C C . GLN A 1 104 ? 4.290 16.576 -11.298 1.00 56.47 104 GLN A C 1
ATOM 793 O O . GLN A 1 104 ? 3.214 16.921 -11.787 1.00 56.47 104 GLN A O 1
ATOM 798 N N . GLY A 1 105 ? 4.517 15.330 -10.868 1.00 59.34 105 GLY A N 1
ATOM 799 C CA . GLY A 1 105 ? 3.468 14.308 -10.723 1.00 59.34 105 GLY A CA 1
ATOM 800 C C . GLY A 1 105 ? 2.854 14.259 -9.308 1.00 59.34 105 GLY A C 1
ATOM 801 O O . GLY A 1 105 ? 3.294 14.962 -8.400 1.00 59.34 105 GLY A O 1
ATOM 802 N N . THR A 1 106 ? 1.916 13.335 -9.073 1.00 60.78 106 THR A N 1
ATOM 803 C CA . THR A 1 106 ? 1.198 13.045 -7.802 1.00 60.78 106 THR A CA 1
ATOM 804 C C . THR A 1 106 ? 1.749 11.894 -6.903 1.00 60.78 106 THR A C 1
ATOM 806 O O . THR A 1 106 ? 0.988 11.026 -6.481 1.00 60.78 106 THR A O 1
ATOM 809 N N . GLY A 1 107 ? 3.041 11.839 -6.571 1.00 65.50 107 GLY A N 1
ATOM 810 C CA . GLY A 1 107 ? 3.710 10.654 -5.996 1.00 65.50 107 GLY A CA 1
ATOM 811 C C . GLY A 1 107 ? 5.028 10.989 -5.291 1.00 65.50 107 GLY A C 1
ATOM 812 O O . GLY A 1 107 ? 5.506 12.121 -5.367 1.00 65.50 107 GLY A O 1
ATOM 813 N N . ILE A 1 108 ? 5.591 10.026 -4.556 1.00 74.38 108 ILE A N 1
ATOM 814 C CA . ILE A 1 108 ? 6.718 10.232 -3.630 1.00 74.38 108 ILE A CA 1
ATOM 815 C C . ILE A 1 108 ? 7.857 9.262 -3.960 1.00 74.38 108 ILE A C 1
ATOM 817 O O . ILE A 1 108 ? 7.652 8.052 -4.003 1.00 74.38 108 ILE A O 1
ATOM 821 N N . CYS A 1 109 ? 9.072 9.787 -4.130 1.00 73.38 109 CYS A N 1
ATOM 822 C CA . CYS A 1 109 ? 10.302 8.999 -4.178 1.00 73.38 109 CYS A CA 1
ATOM 823 C C . CYS A 1 109 ? 11.094 9.233 -2.888 1.00 73.38 109 CYS A C 1
ATOM 825 O O . CYS A 1 109 ? 11.454 10.367 -2.571 1.00 73.38 109 CYS A O 1
ATOM 827 N N . ILE A 1 110 ? 11.346 8.164 -2.140 1.00 74.94 110 ILE A N 1
ATOM 828 C CA . ILE A 1 110 ? 12.162 8.167 -0.928 1.00 74.94 110 ILE A CA 1
ATOM 829 C C . ILE A 1 110 ? 13.477 7.483 -1.293 1.00 74.94 110 ILE A C 1
ATOM 831 O O . ILE A 1 110 ? 13.569 6.252 -1.335 1.00 74.94 110 ILE A O 1
ATOM 835 N N . LEU A 1 111 ? 14.493 8.291 -1.602 1.00 68.19 111 LEU A N 1
ATOM 836 C CA . LEU A 1 111 ? 15.844 7.789 -1.830 1.00 68.19 111 LEU A CA 1
ATOM 837 C C . LEU A 1 111 ? 16.431 7.372 -0.485 1.00 68.19 111 LEU A C 1
ATOM 839 O O . LEU A 1 111 ? 16.471 8.169 0.451 1.00 68.19 111 LEU A O 1
ATOM 843 N N . ALA A 1 112 ? 16.875 6.124 -0.398 1.00 59.47 112 ALA A N 1
ATOM 844 C CA . ALA A 1 112 ? 17.435 5.579 0.829 1.00 59.47 112 ALA A CA 1
ATOM 845 C C . ALA A 1 112 ? 18.947 5.332 0.705 1.00 59.47 112 ALA A C 1
ATOM 847 O O . ALA A 1 112 ? 19.659 5.553 1.683 1.00 59.47 112 ALA A O 1
ATOM 848 N N . THR A 1 113 ? 19.450 4.960 -0.482 1.00 68.00 113 THR A N 1
ATOM 849 C CA . THR A 1 113 ? 20.887 4.878 -0.821 1.00 68.00 113 THR A CA 1
ATOM 850 C C . THR A 1 113 ? 21.113 5.021 -2.337 1.00 68.00 113 THR A C 1
ATOM 852 O O . THR A 1 113 ? 20.160 5.121 -3.107 1.00 68.00 113 THR A O 1
ATOM 855 N N . ASP A 1 114 ? 22.371 4.933 -2.786 1.00 68.69 114 ASP A N 1
ATOM 856 C CA . ASP A 1 114 ? 22.740 4.843 -4.211 1.00 68.69 114 ASP A CA 1
ATOM 857 C C . ASP A 1 114 ? 22.315 3.525 -4.893 1.00 68.69 114 ASP A C 1
ATOM 859 O O . ASP A 1 114 ? 22.508 3.367 -6.099 1.00 68.69 114 ASP A O 1
ATOM 863 N N . THR A 1 115 ? 21.784 2.565 -4.127 1.00 74.88 115 THR A N 1
ATOM 864 C CA . THR A 1 115 ? 21.518 1.184 -4.567 1.00 74.88 115 THR A CA 1
ATOM 865 C C . THR A 1 115 ? 20.066 0.747 -4.404 1.00 74.88 115 THR A C 1
ATOM 867 O O . THR A 1 115 ? 19.687 -0.304 -4.928 1.00 74.88 115 THR A O 1
ATOM 870 N N . PHE A 1 116 ? 19.238 1.517 -3.689 1.00 78.38 116 PHE A N 1
ATOM 871 C CA . PHE A 1 116 ? 17.798 1.289 -3.661 1.00 78.38 116 PHE A CA 1
ATOM 872 C C . PHE A 1 116 ? 16.982 2.553 -3.363 1.00 78.38 116 PHE A C 1
ATOM 874 O O . PHE A 1 116 ? 17.419 3.467 -2.657 1.00 78.38 116 PHE A O 1
ATOM 881 N N . ALA A 1 117 ? 15.744 2.554 -3.857 1.00 79.88 117 ALA A N 1
ATOM 882 C CA . ALA A 1 117 ? 14.743 3.587 -3.606 1.00 79.88 117 ALA A CA 1
ATOM 883 C C . ALA A 1 117 ? 13.377 2.967 -3.289 1.00 79.88 117 ALA A C 1
ATOM 885 O O . ALA A 1 117 ? 13.053 1.873 -3.759 1.00 79.88 117 ALA A O 1
ATOM 886 N N . TYR A 1 118 ? 12.570 3.688 -2.510 1.00 82.75 118 TYR A N 1
ATOM 887 C CA . TYR A 1 118 ? 11.149 3.396 -2.348 1.00 82.75 118 TYR A CA 1
ATOM 888 C C . TYR A 1 118 ? 10.317 4.404 -3.128 1.00 82.75 118 TYR A C 1
ATOM 890 O O . TYR A 1 118 ? 10.522 5.612 -3.000 1.00 82.75 118 TYR A O 1
ATOM 898 N N . ILE A 1 119 ? 9.359 3.911 -3.904 1.00 84.19 119 ILE A N 1
ATOM 899 C CA . ILE A 1 119 ? 8.480 4.731 -4.732 1.00 84.19 119 ILE A CA 1
ATOM 900 C C . ILE A 1 119 ? 7.040 4.490 -4.306 1.00 84.19 119 ILE A C 1
ATOM 902 O O . ILE A 1 119 ? 6.595 3.348 -4.246 1.00 84.19 119 ILE A O 1
ATOM 906 N N . LEU A 1 120 ? 6.314 5.567 -4.028 1.00 87.00 120 LEU A N 1
ATOM 907 C CA . LEU A 1 120 ? 4.891 5.548 -3.731 1.00 87.00 120 LEU A CA 1
ATOM 908 C C . LEU A 1 120 ? 4.147 6.299 -4.835 1.00 87.00 120 LEU A C 1
ATOM 910 O O . LEU A 1 120 ? 4.331 7.507 -5.003 1.00 87.00 120 LEU A O 1
ATOM 914 N N . LEU A 1 121 ? 3.308 5.592 -5.583 1.00 88.25 121 LEU A N 1
ATOM 915 C CA . LEU A 1 121 ? 2.541 6.157 -6.690 1.00 88.25 121 LEU A CA 1
ATOM 916 C C . LEU A 1 121 ? 1.216 5.421 -6.890 1.00 88.25 121 LEU A C 1
ATOM 918 O O . LEU A 1 121 ? 0.979 4.371 -6.297 1.00 88.25 121 LEU A O 1
ATOM 922 N N . VAL A 1 122 ? 0.354 5.986 -7.731 1.00 90.69 122 VAL A N 1
ATOM 923 C CA . VAL A 1 122 ? -0.942 5.401 -8.086 1.00 90.69 122 VAL A CA 1
ATOM 924 C C . VAL A 1 122 ? -0.854 4.782 -9.480 1.00 90.69 122 VAL A C 1
ATOM 926 O O . VAL A 1 122 ? -0.385 5.439 -10.410 1.00 90.69 122 VAL A O 1
ATOM 929 N N . THR A 1 123 ? -1.319 3.543 -9.630 1.00 93.75 123 THR A N 1
ATOM 930 C CA . THR A 1 123 ? -1.433 2.875 -10.935 1.00 93.75 123 THR A CA 1
ATOM 931 C C . THR A 1 123 ? -2.559 3.472 -11.787 1.00 93.75 123 THR A C 1
ATOM 933 O O . THR A 1 123 ? -3.436 4.208 -11.314 1.00 93.75 123 THR A O 1
ATOM 936 N N . ASP A 1 124 ? -2.571 3.185 -13.085 1.00 94.12 124 ASP A N 1
ATOM 937 C CA . ASP A 1 124 ? -3.781 3.389 -13.881 1.00 94.12 124 ASP A CA 1
ATOM 938 C C . ASP A 1 124 ? -4.886 2.372 -13.538 1.00 94.12 124 ASP A C 1
ATOM 940 O O . ASP A 1 124 ? -4.763 1.559 -12.624 1.00 94.12 124 ASP A O 1
ATOM 944 N N . THR A 1 125 ? -6.008 2.429 -14.255 1.00 96.19 125 THR A N 1
ATOM 945 C CA . THR A 1 125 ? -7.121 1.494 -14.041 1.00 96.19 125 THR A CA 1
ATOM 946 C C . THR A 1 125 ? -6.792 0.052 -14.422 1.00 96.19 125 THR A C 1
ATOM 948 O O . THR A 1 125 ? -7.516 -0.842 -14.007 1.00 96.19 125 THR A O 1
ATOM 951 N N . GLY A 1 126 ? -5.740 -0.177 -15.209 1.00 96.44 126 GLY A N 1
ATOM 952 C CA . GLY A 1 126 ? -5.255 -1.498 -15.594 1.00 96.44 126 GLY A CA 1
ATOM 953 C C . GLY A 1 126 ? -4.232 -2.081 -14.620 1.00 96.44 126 GLY A C 1
ATOM 954 O O . GLY A 1 126 ? -3.827 -3.220 -14.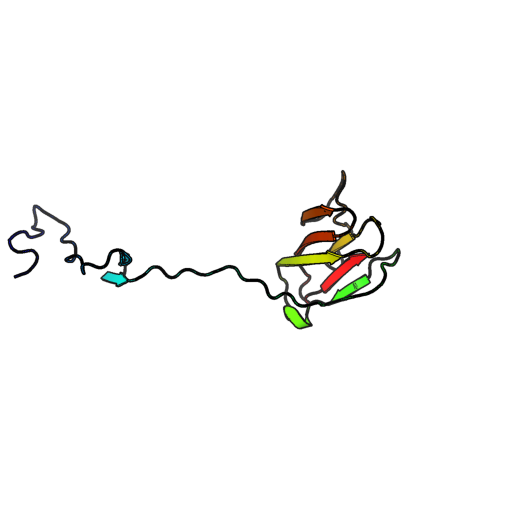808 1.00 96.44 126 GLY A O 1
ATOM 955 N N . GLY A 1 127 ? -3.832 -1.344 -13.579 1.00 95.31 127 GLY A N 1
ATOM 956 C CA . GLY A 1 127 ? -2.757 -1.769 -12.684 1.00 95.31 127 GLY A CA 1
ATOM 957 C C . GLY A 1 127 ? -1.358 -1.495 -13.243 1.00 95.31 127 GLY A C 1
ATOM 958 O O . GLY A 1 127 ? -0.397 -2.112 -12.796 1.00 95.31 127 GLY A O 1
ATOM 959 N N . ILE A 1 128 ? -1.226 -0.573 -14.198 1.00 94.19 128 ILE A N 1
ATOM 960 C CA . ILE A 1 128 ? 0.033 -0.275 -14.886 1.00 94.19 128 ILE A CA 1
ATOM 961 C C . ILE A 1 128 ? 0.631 1.033 -14.358 1.00 94.19 128 ILE A C 1
ATOM 963 O O . ILE A 1 128 ? -0.066 2.026 -14.104 1.00 94.19 128 ILE A O 1
ATOM 967 N N . VAL A 1 129 ? 1.952 1.035 -14.207 1.00 92.50 129 VAL A N 1
ATOM 968 C CA . VAL A 1 129 ? 2.782 2.238 -14.055 1.00 92.50 129 VAL A CA 1
ATOM 969 C C . VAL A 1 129 ? 3.805 2.271 -15.179 1.00 92.50 129 VAL A C 1
ATOM 971 O O . VAL A 1 129 ? 4.061 1.252 -15.802 1.00 92.50 129 VAL A O 1
ATOM 974 N N . GLU A 1 130 ? 4.418 3.417 -15.432 1.00 90.25 130 GLU A N 1
ATOM 975 C CA . GLU A 1 130 ? 5.527 3.507 -16.379 1.00 90.25 130 GLU A CA 1
ATOM 976 C C . GLU A 1 130 ? 6.827 3.789 -15.638 1.00 90.25 130 GLU A C 1
ATOM 978 O O . GLU A 1 130 ? 6.836 4.530 -14.648 1.00 90.25 130 GLU A O 1
ATOM 983 N N . TRP A 1 131 ? 7.929 3.238 -16.137 1.00 86.69 131 TRP A N 1
ATOM 984 C CA . TRP A 1 131 ? 9.244 3.393 -15.531 1.00 86.69 131 TRP A CA 1
ATOM 985 C C . TRP A 1 131 ? 10.354 3.555 -16.574 1.00 86.69 131 TRP A C 1
ATOM 987 O O . TRP A 1 131 ? 10.152 3.263 -17.754 1.00 86.69 131 TRP A O 1
ATOM 997 N N . LYS A 1 132 ? 11.502 4.082 -16.137 1.00 81.31 132 LYS A N 1
ATOM 998 C CA . LYS A 1 132 ? 12.761 4.144 -16.888 1.00 81.31 132 LYS A CA 1
ATOM 999 C C . LYS A 1 132 ? 13.954 4.442 -15.985 1.00 81.31 132 LYS A C 1
ATOM 1001 O O . LYS A 1 132 ? 13.722 4.851 -14.823 1.00 81.31 132 LYS A O 1
#

Sequence (132 aa):
DDNLDLNASTTRHGLLRKLDNVVTHFLNGQGGFTTPVFAQLTFDTTEVFSDNPTLAYTDLDLSGVIGANQALVLLRVHTSVGSPHIRFRKNGEGKDYSGMVNAQGTGICILATDTFAYILLVTDTGGIVEWK